Protein AF-A0A7V4TA52-F1 (afdb_monomer_lite)

Foldseek 3Di:
DPPDPPPCPVVVVLVVVLCVVLVVDDDPDPVVSVVSSVVSVCCQAPPDQDVVLVGDGNVCVVVVVSVVVVVVVVVVVVVVVVVVVVVVVVVVD

Secondary structure (DSSP, 8-state):
------S-HHHHHHHHHHHHHHTTS--SSHHHHHHHHHHHHHIIIII---GGGTS--HHHHHTT-HHHHHHHHHHHHHHHHHHHHHHHHHH--

Structure (mmCIF, N/CA/C/O backbone):
data_AF-A0A7V4TA52-F1
#
_entry.id   AF-A0A7V4TA52-F1
#
loop_
_atom_site.group_PDB
_atom_site.id
_atom_site.type_symbol
_atom_site.label_atom_id
_atom_site.label_alt_id
_atom_site.label_comp_id
_atom_site.label_asym_id
_atom_site.label_entity_id
_atom_site.label_seq_id
_atom_site.pdbx_PDB_ins_code
_atom_site.Cartn_x
_atom_site.Cartn_y
_atom_site.Cartn_z
_atom_site.occupancy
_atom_site.B_iso_or_equiv
_atom_site.auth_seq_id
_atom_site.auth_comp_id
_atom_site.auth_asym_id
_atom_site.auth_atom_id
_atom_site.pdbx_PDB_model_num
ATOM 1 N N . MET A 1 1 ? 6.607 33.372 -13.896 1.00 42.53 1 MET A N 1
ATOM 2 C CA . MET A 1 1 ? 7.577 32.363 -14.378 1.00 42.53 1 MET A CA 1
ATOM 3 C C . MET A 1 1 ? 6.842 31.044 -14.636 1.00 42.53 1 MET A C 1
ATOM 5 O O . MET A 1 1 ? 6.380 30.453 -13.668 1.00 42.53 1 MET A O 1
ATOM 9 N N . PRO A 1 2 ? 6.677 30.592 -15.893 1.00 55.38 2 PRO A N 1
ATOM 10 C CA . PRO A 1 2 ? 5.814 29.462 -16.265 1.00 55.38 2 PRO A CA 1
ATOM 11 C C . PRO A 1 2 ? 6.555 28.105 -16.283 1.00 55.38 2 PRO A C 1
ATOM 13 O O . PRO A 1 2 ? 6.340 27.291 -17.171 1.00 55.38 2 PRO A O 1
ATOM 16 N N . TYR A 1 3 ? 7.434 27.851 -15.308 1.00 54.00 3 TYR A N 1
ATOM 17 C CA . TYR A 1 3 ? 8.236 26.617 -15.218 1.00 54.00 3 TYR A CA 1
ATOM 18 C C . TYR A 1 3 ? 8.100 25.950 -13.846 1.00 54.00 3 TYR A C 1
ATOM 20 O O . TYR A 1 3 ? 9.086 25.617 -13.194 1.00 54.00 3 TYR A O 1
ATOM 28 N N . HIS A 1 4 ? 6.866 25.786 -13.373 1.00 57.50 4 HIS A N 1
ATOM 29 C CA . HIS A 1 4 ? 6.590 24.982 -12.186 1.00 57.50 4 HIS A CA 1
ATOM 30 C C . HIS A 1 4 ? 5.850 23.713 -12.626 1.00 57.50 4 HIS A C 1
ATOM 32 O O . HIS A 1 4 ? 4.638 23.774 -12.839 1.00 57.50 4 HIS A O 1
ATOM 38 N N . PRO A 1 5 ? 6.541 22.577 -12.846 1.00 56.88 5 PRO A N 1
ATOM 39 C CA . PRO A 1 5 ? 5.891 21.353 -13.299 1.00 56.88 5 PRO A CA 1
ATOM 40 C C . PRO A 1 5 ? 4.967 20.832 -12.191 1.00 56.88 5 PRO A C 1
ATOM 42 O O . PRO A 1 5 ? 5.387 20.181 -11.239 1.00 56.88 5 PRO A O 1
ATOM 45 N N . GLN A 1 6 ? 3.679 21.152 -12.306 1.00 63.31 6 GLN A N 1
ATOM 46 C CA . GLN A 1 6 ? 2.686 20.959 -11.248 1.00 63.31 6 GLN A CA 1
ATOM 47 C C . GLN A 1 6 ? 2.195 19.500 -11.126 1.00 63.31 6 GLN A C 1
ATOM 49 O O . GLN A 1 6 ? 1.448 19.174 -10.206 1.00 63.31 6 GLN A O 1
ATOM 54 N N . THR A 1 7 ? 2.609 18.594 -12.023 1.00 63.09 7 THR A N 1
ATOM 55 C CA . THR A 1 7 ? 1.966 17.273 -12.175 1.00 63.09 7 THR A CA 1
ATOM 56 C C . THR A 1 7 ? 2.903 16.056 -12.176 1.00 63.09 7 THR A C 1
ATOM 58 O O . THR A 1 7 ? 2.420 14.947 -11.948 1.00 63.09 7 THR A O 1
ATOM 61 N N . GLN A 1 8 ? 4.228 16.206 -12.339 1.00 73.25 8 GLN A N 1
ATOM 62 C CA . GLN A 1 8 ? 5.150 15.055 -12.469 1.00 73.25 8 GLN A CA 1
ATOM 63 C C . GLN A 1 8 ? 5.848 14.603 -11.171 1.00 73.25 8 GLN A C 1
ATOM 65 O O . GLN A 1 8 ? 6.383 13.495 -11.106 1.00 73.25 8 GLN A O 1
ATOM 70 N N . GLY A 1 9 ? 5.758 15.361 -10.075 1.00 84.12 9 GLY A N 1
ATOM 71 C CA . GLY A 1 9 ? 6.505 15.044 -8.847 1.00 84.12 9 GLY A CA 1
ATOM 72 C C . GLY A 1 9 ? 6.210 13.662 -8.233 1.00 84.12 9 GLY A C 1
ATOM 73 O O . GLY A 1 9 ? 7.082 13.064 -7.601 1.00 84.12 9 GLY A O 1
ATOM 74 N N . LYS A 1 10 ? 5.004 13.102 -8.431 1.00 84.50 10 LYS A N 1
ATOM 75 C CA . LYS A 1 10 ? 4.650 11.759 -7.924 1.00 84.50 10 LYS A CA 1
ATOM 76 C C . LYS A 1 10 ? 5.355 10.639 -8.693 1.00 84.50 10 LYS A C 1
ATOM 78 O O . LYS A 1 10 ? 5.897 9.737 -8.053 1.00 84.50 10 LYS A O 1
ATOM 83 N N . ILE A 1 11 ? 5.371 10.705 -10.027 1.00 88.19 11 ILE A N 1
ATOM 84 C CA . ILE A 1 11 ? 6.036 9.696 -10.868 1.00 88.19 11 ILE A CA 1
ATOM 85 C C . ILE A 1 11 ? 7.559 9.810 -10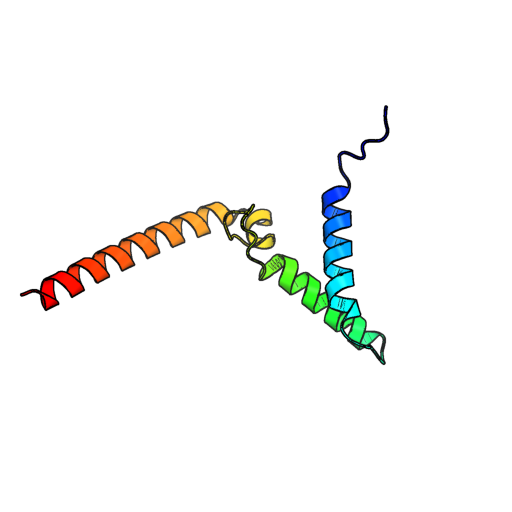.735 1.00 88.19 11 ILE A C 1
ATOM 87 O O . ILE A 1 11 ? 8.251 8.805 -10.587 1.00 88.19 11 ILE A O 1
ATOM 91 N N . GLU A 1 12 ? 8.083 11.033 -10.650 1.00 90.69 12 GLU A N 1
ATOM 92 C CA . GLU A 1 12 ? 9.501 11.280 -10.387 1.00 90.69 12 GLU A CA 1
ATOM 93 C C . GLU A 1 12 ? 9.932 10.722 -9.029 1.00 90.69 12 GLU A C 1
ATOM 95 O O . GLU A 1 12 ? 10.949 10.033 -8.926 1.00 90.69 12 GLU A O 1
ATOM 100 N N . ARG A 1 13 ? 9.144 10.969 -7.972 1.00 90.25 13 ARG A N 1
ATOM 101 C CA . ARG A 1 13 ? 9.405 10.413 -6.639 1.00 90.25 13 ARG A CA 1
ATOM 102 C C . ARG A 1 13 ? 9.341 8.889 -6.647 1.00 90.25 13 ARG A C 1
ATOM 104 O O . ARG A 1 13 ? 10.200 8.270 -6.027 1.00 90.25 13 ARG A O 1
ATOM 111 N N . TYR A 1 14 ? 8.372 8.298 -7.345 1.00 92.50 14 TYR A N 1
ATOM 112 C CA . TYR A 1 14 ? 8.263 6.847 -7.502 1.00 92.50 14 TYR A CA 1
ATOM 113 C C . TYR A 1 14 ? 9.528 6.258 -8.139 1.00 92.50 14 TYR A C 1
ATOM 115 O O . TYR A 1 14 ? 10.177 5.403 -7.534 1.00 92.50 14 TYR A O 1
ATOM 123 N N . HIS A 1 15 ? 9.949 6.784 -9.294 1.00 93.81 15 HIS A N 1
ATOM 124 C CA . HIS A 1 15 ? 11.165 6.331 -9.971 1.00 93.81 15 HIS A CA 1
ATOM 125 C C . HIS A 1 15 ? 12.426 6.551 -9.133 1.00 93.81 15 HIS A C 1
ATOM 127 O O . HIS A 1 15 ? 13.311 5.695 -9.125 1.00 93.81 15 HIS A O 1
ATOM 133 N N . ARG A 1 16 ? 12.521 7.667 -8.400 1.00 94.25 16 ARG A N 1
ATOM 134 C CA . ARG A 1 16 ? 13.637 7.917 -7.479 1.00 94.25 16 ARG A CA 1
ATOM 135 C C . ARG A 1 16 ? 13.684 6.872 -6.366 1.00 94.25 16 ARG A C 1
ATOM 137 O O . ARG A 1 16 ? 14.743 6.306 -6.121 1.00 94.25 16 ARG A O 1
ATOM 144 N N . THR A 1 17 ? 12.554 6.577 -5.721 1.00 93.69 17 THR A N 1
ATOM 145 C CA . THR A 1 17 ? 12.488 5.542 -4.678 1.00 93.69 17 THR A CA 1
ATOM 146 C C . THR A 1 17 ? 12.855 4.161 -5.223 1.00 93.69 17 THR A C 1
ATOM 148 O O . THR A 1 17 ? 13.635 3.466 -4.583 1.00 93.69 17 THR A O 1
ATOM 151 N N . MET A 1 18 ? 12.365 3.794 -6.409 1.00 95.12 18 MET A N 1
ATOM 152 C CA . MET A 1 18 ? 12.719 2.535 -7.071 1.00 95.12 18 MET A CA 1
ATOM 153 C C . MET A 1 18 ? 14.229 2.422 -7.301 1.00 95.12 18 MET A C 1
ATOM 155 O O . MET A 1 18 ? 14.853 1.453 -6.878 1.00 95.12 18 MET A O 1
ATOM 159 N N . LYS A 1 19 ? 14.836 3.445 -7.919 1.00 94.00 19 LYS A N 1
ATOM 160 C CA . LYS A 1 19 ? 16.279 3.472 -8.199 1.00 94.00 19 LYS A CA 1
ATOM 161 C C . LYS A 1 19 ? 17.114 3.383 -6.923 1.00 94.00 19 LYS A C 1
ATOM 163 O O . LYS A 1 19 ? 18.136 2.712 -6.939 1.00 94.00 19 LYS A O 1
ATOM 168 N N . ASN A 1 20 ? 16.686 4.023 -5.835 1.00 93.12 20 ASN A N 1
ATOM 169 C CA . ASN A 1 20 ? 17.405 3.979 -4.559 1.00 93.12 20 ASN A CA 1
ATOM 170 C C . ASN A 1 20 ? 17.433 2.586 -3.922 1.00 93.12 20 ASN A C 1
ATOM 172 O O . ASN A 1 20 ? 18.327 2.330 -3.130 1.00 93.12 20 ASN A O 1
ATOM 176 N N . ILE A 1 21 ? 16.464 1.722 -4.230 1.00 89.88 21 ILE A N 1
ATOM 177 C CA . ILE A 1 21 ? 16.406 0.351 -3.706 1.00 89.88 21 ILE A CA 1
ATOM 178 C C . ILE A 1 21 ? 17.169 -0.592 -4.632 1.00 89.88 21 ILE A C 1
ATOM 180 O O . ILE A 1 21 ? 18.057 -1.307 -4.188 1.00 89.88 21 ILE A O 1
ATOM 184 N N . VAL A 1 22 ? 16.872 -0.541 -5.932 1.00 90.69 22 VAL A N 1
ATOM 185 C CA . VAL A 1 22 ? 17.472 -1.432 -6.936 1.00 90.69 22 VAL A CA 1
ATOM 186 C C . VAL A 1 22 ? 18.990 -1.241 -7.028 1.00 90.69 22 VAL A C 1
ATOM 188 O O . VAL A 1 22 ? 19.719 -2.200 -7.219 1.00 90.69 22 VAL A O 1
ATOM 191 N N . LYS A 1 23 ? 19.505 -0.019 -6.849 1.00 91.25 23 LYS A N 1
ATOM 192 C CA . LYS A 1 23 ? 20.954 0.246 -6.921 1.00 91.25 23 LYS A CA 1
ATOM 193 C C . LYS A 1 23 ? 21.763 -0.246 -5.711 1.00 91.25 23 LYS A C 1
ATOM 195 O O . LYS A 1 23 ? 22.973 -0.050 -5.707 1.00 91.25 23 LYS A O 1
ATOM 200 N N . LEU A 1 24 ? 21.127 -0.807 -4.679 1.00 91.38 24 LEU A N 1
ATOM 201 C CA . LEU A 1 24 ? 21.833 -1.310 -3.492 1.00 91.38 24 LEU A CA 1
ATOM 202 C C . LEU A 1 24 ? 22.501 -2.668 -3.727 1.00 91.38 24 LEU A C 1
ATOM 204 O O . LEU A 1 24 ? 23.400 -3.037 -2.978 1.00 91.38 24 LEU A O 1
ATOM 208 N N . GLU A 1 25 ? 22.069 -3.402 -4.749 1.00 89.31 25 GLU A N 1
ATOM 209 C CA . GLU A 1 25 ? 22.582 -4.726 -5.091 1.00 89.31 25 GLU A CA 1
ATOM 210 C C . GLU A 1 25 ? 23.224 -4.703 -6.486 1.00 89.31 25 GLU A C 1
ATOM 212 O O . GLU A 1 25 ? 22.914 -3.845 -7.318 1.00 89.31 25 GLU A O 1
ATOM 217 N N . ASN A 1 26 ? 24.117 -5.661 -6.749 1.00 90.44 26 ASN A N 1
ATOM 218 C CA . ASN A 1 26 ? 24.622 -5.920 -8.093 1.00 90.44 26 ASN A CA 1
ATOM 219 C C . ASN A 1 26 ? 23.843 -7.080 -8.721 1.00 90.44 26 ASN A C 1
ATOM 221 O O . ASN A 1 26 ? 23.686 -8.121 -8.086 1.00 90.44 26 ASN A O 1
ATOM 225 N N . TYR A 1 27 ? 23.402 -6.906 -9.965 1.00 92.62 27 TYR A N 1
ATOM 226 C CA . TYR A 1 27 ? 22.676 -7.929 -10.718 1.00 92.62 27 TYR A CA 1
ATOM 227 C C . TYR A 1 27 ? 23.580 -8.483 -11.804 1.00 92.62 27 TYR A C 1
ATOM 229 O O . TYR A 1 27 ? 24.036 -7.738 -12.673 1.00 92.62 27 TYR A O 1
ATOM 237 N N . PHE A 1 28 ? 23.842 -9.783 -11.750 1.00 90.94 28 PHE A N 1
ATOM 238 C CA . PHE A 1 28 ? 24.725 -10.460 -12.695 1.00 90.94 28 PHE A CA 1
ATOM 239 C C . PHE A 1 28 ? 23.959 -10.927 -13.932 1.00 90.94 28 PHE A C 1
ATOM 241 O O . PHE A 1 28 ? 24.539 -11.023 -15.013 1.00 90.94 28 PHE A O 1
ATOM 248 N N . PHE A 1 29 ? 22.643 -11.133 -13.796 1.00 94.81 29 PHE A N 1
ATOM 249 C CA . PHE A 1 29 ? 21.758 -11.490 -14.900 1.00 94.81 29 PHE A CA 1
ATOM 250 C C . PHE A 1 29 ? 20.556 -10.539 -15.009 1.00 94.81 29 PHE A C 1
ATOM 252 O O . PHE A 1 29 ? 20.019 -10.088 -13.994 1.00 94.81 29 PHE A O 1
ATOM 259 N N . PRO A 1 30 ? 20.055 -10.265 -16.230 1.00 94.12 30 PRO A N 1
ATOM 260 C CA . PRO A 1 30 ? 18.876 -9.419 -16.425 1.00 94.12 30 PRO A CA 1
ATOM 261 C C . PRO A 1 30 ? 17.627 -9.891 -15.668 1.00 94.12 30 PRO A C 1
ATOM 263 O O . PRO A 1 30 ? 16.810 -9.066 -15.257 1.00 94.12 30 PRO A O 1
ATOM 266 N N . ASP A 1 31 ? 17.467 -11.200 -15.471 1.00 96.06 31 ASP A N 1
ATOM 267 C CA . ASP A 1 31 ? 16.304 -11.761 -14.778 1.00 96.06 31 ASP A CA 1
ATOM 268 C C . ASP A 1 31 ? 16.303 -11.463 -13.278 1.00 96.06 31 ASP A C 1
ATOM 270 O O . ASP A 1 31 ? 15.237 -11.244 -12.705 1.00 96.06 31 ASP A O 1
ATOM 274 N N . GLU A 1 32 ? 17.478 -11.336 -12.657 1.00 94.50 32 GLU A N 1
ATOM 275 C CA . GLU A 1 32 ? 17.596 -10.921 -11.255 1.00 94.50 32 GLU A CA 1
ATOM 276 C C . GLU A 1 32 ? 17.095 -9.484 -11.076 1.00 94.50 32 GLU A C 1
ATOM 278 O O . GLU A 1 32 ? 16.289 -9.201 -10.187 1.00 94.50 32 GLU A O 1
ATOM 283 N N . LEU A 1 33 ? 17.490 -8.584 -11.984 1.00 94.06 33 LEU A N 1
ATOM 284 C CA . LEU A 1 33 ? 17.004 -7.206 -11.991 1.00 94.06 33 LEU A CA 1
ATOM 285 C C . LEU A 1 33 ? 15.484 -7.151 -12.207 1.00 94.06 33 LEU A C 1
ATOM 287 O O . LEU A 1 33 ? 14.789 -6.399 -11.520 1.00 94.06 33 LEU A O 1
ATOM 291 N N . ARG A 1 34 ? 14.941 -7.950 -13.136 1.00 95.69 34 ARG A N 1
ATOM 292 C CA . ARG A 1 34 ? 13.487 -8.030 -13.364 1.00 95.69 34 ARG A CA 1
ATOM 293 C C . ARG A 1 34 ? 12.748 -8.521 -12.123 1.00 95.69 34 ARG A C 1
ATOM 295 O O . ARG A 1 34 ? 11.732 -7.928 -11.760 1.00 95.69 34 ARG A O 1
ATOM 302 N N . ALA A 1 35 ? 13.269 -9.549 -11.456 1.00 95.06 35 ALA A N 1
ATOM 303 C CA . ALA A 1 35 ? 12.694 -10.076 -10.225 1.00 95.06 35 ALA A CA 1
ATOM 304 C C . ALA A 1 35 ? 12.680 -9.015 -9.115 1.00 95.06 35 ALA A C 1
ATOM 306 O O . ALA A 1 35 ? 11.650 -8.809 -8.474 1.00 95.06 35 ALA A O 1
ATOM 307 N N . LYS A 1 36 ? 13.773 -8.263 -8.945 1.00 94.94 36 LYS A N 1
ATOM 308 C CA . LYS A 1 36 ? 13.838 -7.177 -7.954 1.00 94.94 36 LYS A CA 1
ATOM 309 C C . LYS A 1 36 ? 12.935 -5.998 -8.276 1.00 94.94 36 LYS A C 1
ATOM 311 O O . LYS A 1 36 ? 12.343 -5.411 -7.371 1.00 94.94 36 LYS A O 1
ATOM 316 N N . LEU A 1 37 ? 12.765 -5.663 -9.553 1.00 95.56 37 LEU A N 1
ATOM 317 C CA . LEU A 1 37 ? 11.776 -4.668 -9.965 1.00 95.56 37 LEU A CA 1
ATOM 318 C C . LEU A 1 37 ? 1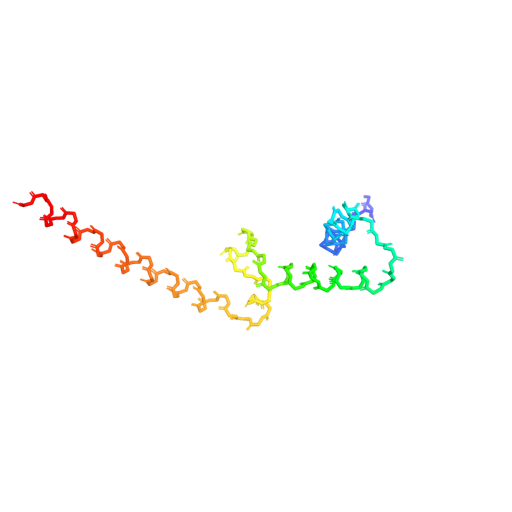0.350 -5.134 -9.645 1.00 95.56 37 LEU A C 1
ATOM 320 O O . LEU A 1 37 ? 9.563 -4.343 -9.126 1.00 95.56 37 LEU A O 1
ATOM 324 N N . ALA A 1 38 ? 10.023 -6.404 -9.896 1.00 96.19 38 ALA A N 1
ATOM 325 C CA . ALA A 1 38 ? 8.721 -6.969 -9.547 1.00 96.19 38 ALA A CA 1
ATOM 326 C C . ALA A 1 38 ? 8.480 -6.951 -8.028 1.00 96.19 38 ALA A C 1
ATOM 328 O O . ALA A 1 38 ? 7.408 -6.539 -7.580 1.00 96.19 38 ALA A O 1
ATOM 329 N N . GLU A 1 39 ? 9.493 -7.310 -7.234 1.00 95.69 39 GLU A N 1
ATOM 330 C CA . GLU A 1 39 ? 9.446 -7.228 -5.772 1.00 95.69 39 GLU A CA 1
ATOM 331 C C . GLU A 1 39 ? 9.193 -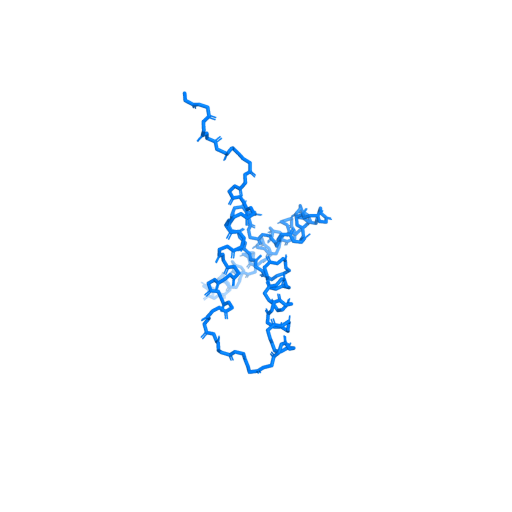5.791 -5.298 1.00 95.69 39 GLU A C 1
ATOM 333 O O . GLU A 1 39 ? 8.330 -5.555 -4.448 1.00 95.69 39 GLU A O 1
ATOM 338 N N . PHE A 1 40 ? 9.890 -4.812 -5.884 1.00 95.50 40 PHE A N 1
ATOM 339 C CA . PHE A 1 40 ? 9.680 -3.403 -5.567 1.00 95.50 40 PHE A CA 1
ATOM 340 C C . PHE A 1 40 ? 8.245 -2.956 -5.870 1.00 95.50 40 PHE A C 1
ATOM 342 O O . PHE A 1 40 ? 7.625 -2.303 -5.028 1.00 95.50 40 PHE A O 1
ATOM 349 N N . VAL A 1 41 ? 7.709 -3.300 -7.046 1.00 95.94 41 VAL A N 1
ATOM 350 C CA . VAL A 1 41 ? 6.336 -2.950 -7.450 1.00 95.94 41 VAL A CA 1
ATOM 351 C C . VAL A 1 41 ? 5.320 -3.547 -6.476 1.00 95.94 41 VAL A C 1
ATOM 353 O O . VAL A 1 41 ? 4.428 -2.834 -6.008 1.00 95.94 41 VAL A O 1
ATOM 356 N N . ASP A 1 42 ? 5.470 -4.829 -6.137 1.00 97.31 42 ASP A N 1
ATOM 357 C CA . ASP A 1 42 ? 4.590 -5.513 -5.191 1.00 97.31 42 ASP A CA 1
ATOM 358 C C . ASP A 1 42 ? 4.658 -4.869 -3.801 1.00 97.31 42 ASP A C 1
ATOM 360 O O . ASP A 1 42 ? 3.634 -4.500 -3.221 1.00 97.31 42 ASP A O 1
ATOM 364 N N . TYR A 1 43 ? 5.866 -4.636 -3.285 1.00 95.81 43 TYR A N 1
ATOM 365 C CA . TYR A 1 43 ? 6.045 -3.958 -2.008 1.00 95.81 43 TYR A CA 1
ATOM 366 C C . TYR A 1 43 ? 5.405 -2.566 -2.008 1.00 95.81 43 TYR A C 1
ATOM 368 O O . TYR A 1 43 ? 4.631 -2.234 -1.105 1.00 95.81 43 TYR A O 1
ATOM 376 N N . PHE A 1 44 ? 5.707 -1.746 -3.017 1.00 95.00 44 PHE A N 1
ATOM 377 C CA . PHE A 1 44 ? 5.284 -0.352 -3.061 1.00 95.00 44 PHE A CA 1
ATOM 378 C C . PHE A 1 44 ? 3.761 -0.217 -3.147 1.00 95.00 44 PHE A C 1
ATOM 380 O O . PHE A 1 44 ? 3.200 0.670 -2.501 1.00 95.00 44 PHE A O 1
ATOM 387 N N . ASN A 1 45 ? 3.095 -1.101 -3.894 1.00 95.31 45 ASN A N 1
ATOM 388 C CA . ASN A 1 45 ? 1.652 -1.035 -4.114 1.00 95.31 45 ASN A CA 1
ATOM 389 C C . ASN A 1 45 ? 0.840 -1.794 -3.059 1.00 95.31 45 ASN A C 1
ATOM 391 O O . ASN A 1 45 ? -0.194 -1.285 -2.621 1.00 95.31 45 ASN A O 1
ATOM 395 N N . ASN A 1 46 ? 1.295 -2.978 -2.641 1.00 96.06 46 ASN A N 1
ATOM 396 C CA . ASN A 1 46 ? 0.488 -3.911 -1.848 1.00 96.06 46 ASN A CA 1
ATOM 397 C C . ASN A 1 46 ? 0.906 -4.012 -0.378 1.00 96.06 46 ASN A C 1
ATOM 399 O O . ASN A 1 46 ? 0.104 -4.447 0.443 1.00 96.06 46 ASN A O 1
ATOM 403 N N . LYS A 1 47 ? 2.138 -3.634 -0.017 1.00 95.38 47 LYS A N 1
ATOM 404 C CA . LYS A 1 47 ? 2.665 -3.840 1.351 1.00 95.38 47 LYS A CA 1
ATOM 405 C C . LYS A 1 47 ? 3.001 -2.541 2.070 1.00 95.38 47 LYS A C 1
ATOM 407 O O . LYS A 1 47 ? 2.943 -2.473 3.296 1.00 95.38 47 LYS A O 1
ATOM 412 N N . ARG A 1 48 ? 3.359 -1.497 1.327 1.00 94.25 48 ARG A N 1
ATOM 413 C CA . ARG A 1 48 ? 3.734 -0.203 1.890 1.00 94.25 48 ARG A CA 1
ATOM 414 C C . ARG A 1 48 ? 2.517 0.481 2.513 1.00 94.25 48 ARG A C 1
ATOM 416 O O . ARG A 1 48 ? 1.511 0.704 1.845 1.00 94.25 48 ARG A O 1
ATOM 423 N N . TYR A 1 49 ? 2.660 0.913 3.765 1.00 93.38 49 TYR A N 1
ATOM 424 C CA . TYR A 1 49 ? 1.661 1.707 4.484 1.00 93.38 49 TYR A CA 1
ATOM 425 C C . TYR A 1 49 ? 2.093 3.179 4.573 1.00 93.38 49 TYR A C 1
ATOM 427 O O . TYR A 1 49 ? 2.788 3.557 5.512 1.00 93.38 49 TYR A O 1
ATOM 435 N N . PRO A 1 50 ? 1.741 4.031 3.594 1.00 92.69 50 PRO A N 1
ATOM 436 C CA . PRO A 1 50 ? 2.042 5.456 3.659 1.00 92.69 50 PRO A CA 1
ATOM 437 C C . PRO A 1 50 ? 1.106 6.193 4.629 1.00 92.69 50 PRO A C 1
ATOM 439 O O . PRO A 1 50 ? -0.121 6.083 4.547 1.00 92.69 50 PRO A O 1
ATOM 442 N N . GLU A 1 51 ? 1.691 7.035 5.480 1.00 92.31 51 GLU A N 1
ATOM 443 C CA . GLU A 1 51 ? 0.957 7.868 6.444 1.00 92.31 51 GLU A CA 1
ATOM 444 C C . GLU A 1 51 ? -0.031 8.822 5.766 1.00 92.31 51 GLU A C 1
ATOM 446 O O . GLU A 1 51 ? -1.161 8.968 6.225 1.00 92.31 51 GLU A O 1
ATOM 451 N N . ALA A 1 52 ? 0.341 9.384 4.611 1.00 89.69 52 ALA A N 1
ATOM 452 C CA . ALA A 1 52 ? -0.525 10.260 3.820 1.00 89.69 52 ALA A CA 1
ATOM 453 C C . ALA A 1 52 ? -1.834 9.584 3.358 1.00 89.69 52 ALA A C 1
ATOM 455 O O . ALA A 1 52 ? -2.802 10.276 3.054 1.00 89.69 52 ALA A O 1
ATOM 456 N N . LEU A 1 53 ? -1.895 8.244 3.320 1.00 92.44 53 LEU A N 1
ATOM 457 C CA . LEU A 1 53 ? -3.119 7.485 3.014 1.00 92.44 53 LEU A CA 1
ATOM 458 C C . LEU A 1 53 ? -3.814 6.949 4.280 1.00 92.44 53 LEU A C 1
ATOM 460 O O . LEU A 1 53 ? -4.765 6.166 4.204 1.00 92.44 53 LEU A O 1
ATOM 464 N N . GLY A 1 54 ? -3.368 7.364 5.466 1.00 94.50 54 GLY A N 1
ATOM 465 C CA . GLY A 1 54 ? -3.848 6.844 6.744 1.00 94.50 54 GLY A CA 1
ATOM 466 C C . GLY A 1 54 ? -3.439 5.389 6.967 1.00 94.50 54 GLY A C 1
ATOM 467 O O . GLY A 1 54 ? -4.245 4.591 7.454 1.00 94.50 54 GLY A O 1
ATOM 468 N N . ASN A 1 55 ? -2.211 5.036 6.570 1.00 95.50 55 ASN A N 1
ATOM 469 C CA . ASN A 1 55 ? -1.653 3.686 6.672 1.00 95.50 55 ASN A CA 1
ATOM 470 C C . ASN A 1 55 ? -2.509 2.636 5.951 1.00 95.50 55 ASN A C 1
ATOM 472 O O . ASN A 1 55 ? -2.686 1.519 6.441 1.00 95.50 55 ASN A O 1
ATOM 476 N N . VAL A 1 56 ? -3.097 3.009 4.816 1.00 96.81 56 VAL A N 1
ATOM 477 C CA . VAL A 1 56 ? -3.763 2.098 3.877 1.00 96.81 56 VAL A CA 1
ATOM 478 C C . VAL A 1 56 ? -2.852 1.947 2.664 1.00 96.81 56 VAL A C 1
ATOM 480 O O . VAL A 1 56 ? -2.220 2.920 2.252 1.00 96.81 56 VAL A O 1
ATOM 483 N N . THR A 1 57 ? -2.756 0.735 2.123 1.00 97.12 57 THR A N 1
ATOM 484 C CA . THR A 1 57 ? -1.887 0.455 0.975 1.00 97.12 57 THR A CA 1
ATOM 485 C C . THR A 1 57 ? -2.381 1.213 -0.264 1.00 97.12 57 THR A C 1
ATOM 487 O O . THR A 1 57 ? -3.590 1.437 -0.404 1.00 97.12 57 THR A O 1
ATOM 490 N N . PRO A 1 58 ? -1.488 1.627 -1.181 1.00 96.12 58 PRO A N 1
ATOM 491 C CA . PRO A 1 58 ? -1.906 2.241 -2.438 1.00 96.12 58 PRO A CA 1
ATOM 492 C C . PRO A 1 58 ? -2.908 1.388 -3.224 1.00 96.12 58 PRO A C 1
ATOM 494 O O . PRO A 1 58 ? -3.893 1.931 -3.722 1.00 96.12 58 PRO A O 1
ATOM 497 N N . ALA A 1 59 ? -2.714 0.066 -3.269 1.00 97.25 59 ALA A N 1
ATOM 498 C CA . ALA A 1 59 ? -3.640 -0.856 -3.918 1.00 97.25 59 ALA A CA 1
ATOM 499 C C . ALA A 1 59 ? -5.036 -0.816 -3.277 1.00 97.25 59 ALA A C 1
ATOM 501 O O . ALA A 1 59 ? -6.035 -0.669 -3.978 1.00 97.25 59 ALA A O 1
ATOM 502 N N . ASP A 1 60 ? -5.142 -0.872 -1.949 1.00 97.56 60 ASP A N 1
ATOM 503 C CA . ASP A 1 60 ? -6.444 -0.821 -1.273 1.00 97.56 60 ASP A CA 1
ATOM 504 C C . ASP A 1 60 ? -7.154 0.526 -1.436 1.00 97.56 60 ASP A C 1
ATOM 506 O O . ASP A 1 60 ? -8.387 0.576 -1.442 1.00 97.56 60 ASP A O 1
ATOM 510 N N . VAL A 1 61 ? -6.403 1.622 -1.569 1.00 95.88 61 VAL A N 1
ATOM 511 C CA . VAL A 1 61 ? -6.976 2.924 -1.928 1.00 95.88 61 VAL A CA 1
ATOM 512 C C . VAL A 1 61 ? -7.498 2.900 -3.362 1.00 95.88 61 VAL A C 1
ATOM 514 O O . VAL A 1 61 ? -8.646 3.280 -3.578 1.00 95.88 61 VAL A O 1
ATOM 517 N N . TYR A 1 62 ? -6.700 2.410 -4.314 1.00 95.62 62 TYR A N 1
ATOM 518 C CA . TYR A 1 62 ? -7.082 2.300 -5.724 1.00 95.62 62 TYR A CA 1
ATOM 519 C C . TYR A 1 62 ? -8.345 1.448 -5.917 1.00 95.62 62 TYR A C 1
ATOM 521 O O . TYR A 1 62 ? -9.274 1.861 -6.603 1.00 95.62 62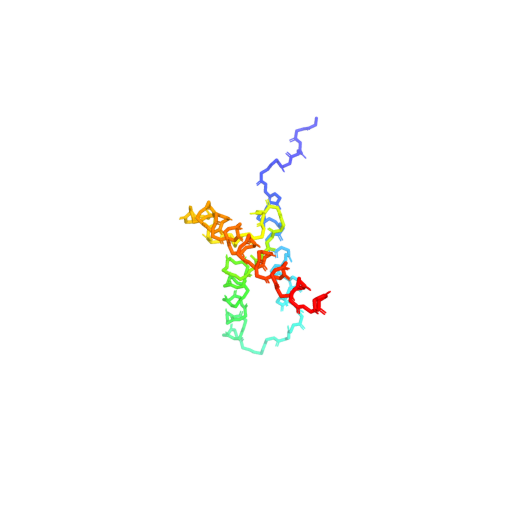 TYR A O 1
ATOM 529 N N . PHE A 1 63 ? -8.436 0.307 -5.229 1.00 97.25 63 PHE A N 1
ATOM 530 C CA . PHE A 1 63 ? -9.606 -0.576 -5.263 1.00 97.25 63 PHE A CA 1
ATOM 531 C C . PHE A 1 63 ? -10.760 -0.130 -4.340 1.00 97.25 63 PHE A C 1
ATOM 533 O O . PHE A 1 63 ? -11.694 -0.898 -4.115 1.00 97.25 63 PHE A O 1
ATOM 540 N N . GLY A 1 64 ? -10.706 1.069 -3.747 1.00 96.06 64 GLY A N 1
ATOM 541 C CA . GLY A 1 64 ? -11.798 1.629 -2.938 1.00 96.06 64 GLY A CA 1
ATOM 542 C C . GLY A 1 64 ? -12.040 0.948 -1.580 1.00 96.06 64 GLY A C 1
ATOM 543 O O . GLY A 1 64 ? -13.036 1.219 -0.908 1.00 96.06 64 GLY A O 1
ATOM 544 N N . ARG A 1 65 ? -11.129 0.086 -1.116 1.00 97.25 65 ARG A N 1
ATOM 545 C CA . ARG A 1 65 ? -11.264 -0.691 0.135 1.00 97.25 65 ARG A CA 1
ATOM 546 C C . ARG A 1 65 ? -10.910 0.111 1.389 1.00 97.25 65 ARG A C 1
ATOM 548 O O . ARG A 1 65 ? -11.201 -0.319 2.507 1.00 97.25 65 ARG A O 1
ATOM 555 N N . ALA A 1 66 ? -10.322 1.295 1.222 1.00 96.38 66 ALA A N 1
ATOM 556 C CA . ALA A 1 66 ? -9.800 2.120 2.310 1.00 96.38 66 ALA A CA 1
ATOM 557 C C . ALA A 1 66 ? -10.814 2.403 3.434 1.00 96.38 66 ALA A C 1
ATOM 559 O O . ALA A 1 66 ? -10.467 2.302 4.613 1.00 96.38 66 ALA A O 1
ATOM 560 N N . LYS A 1 67 ? -12.071 2.726 3.096 1.00 96.88 67 LYS A N 1
ATOM 561 C CA . LYS A 1 67 ? -13.117 3.013 4.095 1.00 96.88 67 LYS A CA 1
ATOM 562 C C . LYS A 1 67 ? -13.409 1.787 4.963 1.00 96.88 67 LYS A C 1
ATOM 564 O O . LYS A 1 67 ? -13.413 1.893 6.188 1.00 96.88 67 LYS A O 1
ATOM 569 N N . LYS A 1 68 ? -13.581 0.620 4.333 1.00 97.81 68 LYS A N 1
ATOM 570 C CA . LYS A 1 68 ? -13.847 -0.654 5.016 1.00 97.81 68 LYS A CA 1
ATOM 571 C C . LYS A 1 68 ? -12.714 -1.017 5.978 1.00 97.81 68 LYS A C 1
ATOM 573 O O . LYS A 1 68 ? -12.976 -1.331 7.135 1.00 97.81 68 LYS A O 1
ATOM 578 N N . ILE A 1 69 ? -11.464 -0.888 5.530 1.00 96.69 69 ILE A N 1
ATOM 579 C CA . ILE A 1 69 ? -10.277 -1.157 6.356 1.00 96.69 69 ILE A CA 1
ATOM 580 C C . ILE A 1 69 ? -10.243 -0.245 7.588 1.00 96.69 69 ILE A C 1
ATOM 582 O O . ILE A 1 69 ? -9.989 -0.706 8.701 1.00 96.69 69 ILE A O 1
ATOM 586 N N . LYS A 1 70 ? -10.521 1.054 7.420 1.00 96.44 70 LYS A N 1
ATOM 587 C CA . LYS A 1 70 ? -10.516 2.014 8.535 1.00 96.44 70 LYS A CA 1
ATOM 588 C C . LYS A 1 70 ? -11.595 1.701 9.576 1.00 96.44 70 LYS A C 1
ATOM 590 O O . LYS A 1 70 ? -11.289 1.737 10.766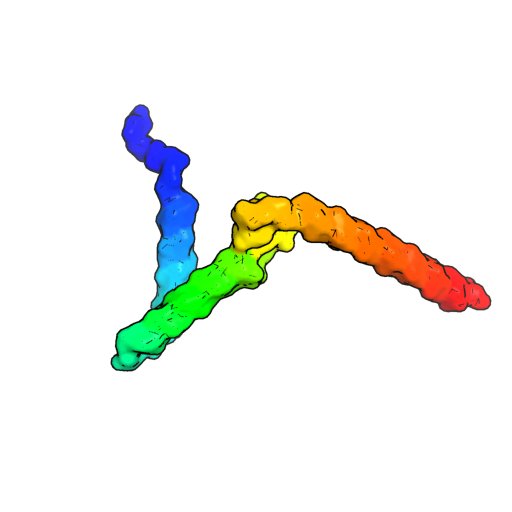 1.00 96.44 70 LYS A O 1
ATOM 595 N N . ILE A 1 71 ? -12.803 1.334 9.144 1.00 97.88 71 ILE A N 1
ATOM 596 C CA . ILE A 1 71 ? -13.898 0.927 10.043 1.00 97.88 71 ILE A CA 1
ATOM 597 C C . ILE A 1 71 ? -13.491 -0.312 10.852 1.00 97.88 71 ILE A C 1
ATOM 599 O O . ILE A 1 71 ? -13.507 -0.280 12.081 1.00 97.88 71 ILE A O 1
ATOM 603 N N . GLN A 1 72 ? -13.007 -1.363 10.184 1.00 97.75 72 GLN A N 1
ATOM 604 C CA . GLN A 1 72 ? -12.572 -2.598 10.851 1.00 97.75 72 GLN A CA 1
ATOM 605 C C . GLN A 1 72 ? -11.456 -2.353 11.878 1.00 97.75 72 GLN A C 1
ATOM 607 O O . GLN A 1 72 ? -11.455 -2.932 12.969 1.00 97.75 72 GLN A O 1
ATOM 612 N N . ARG A 1 73 ? -10.508 -1.459 11.565 1.00 97.06 73 ARG A N 1
ATOM 613 C CA . ARG A 1 73 ? -9.446 -1.057 12.501 1.00 97.06 73 ARG A CA 1
ATOM 614 C C . ARG A 1 73 ? -10.009 -0.350 13.733 1.00 97.06 73 ARG A C 1
ATOM 616 O O . ARG A 1 73 ? -9.568 -0.640 14.845 1.00 97.06 73 ARG A O 1
ATOM 623 N N . GLN A 1 74 ? -10.972 0.556 13.557 1.00 97.69 74 GLN A N 1
ATOM 624 C CA . GLN A 1 74 ? -11.619 1.249 14.674 1.00 97.69 74 GLN A CA 1
ATOM 625 C C . GLN A 1 74 ? -12.369 0.271 15.582 1.00 97.69 74 GLN A C 1
ATOM 627 O O . GLN A 1 74 ? -12.164 0.289 16.795 1.00 97.69 74 GLN A O 1
ATOM 632 N N . GLU A 1 75 ? -13.161 -0.634 15.011 1.00 98.25 75 GLU A N 1
ATOM 633 C CA . GLU A 1 75 ? -13.868 -1.670 15.770 1.00 98.25 75 GLU A CA 1
ATOM 634 C C . GLU A 1 75 ? -12.902 -2.556 16.561 1.00 98.25 75 GLU A C 1
ATOM 636 O O . GLU A 1 75 ? -13.100 -2.795 17.755 1.00 98.25 75 GLU A O 1
ATOM 641 N N . THR A 1 76 ? -11.820 -3.003 15.917 1.00 98.06 76 THR A N 1
ATOM 642 C CA . THR A 1 76 ? -10.782 -3.816 16.562 1.00 98.06 76 THR A CA 1
ATOM 643 C C . THR A 1 76 ? -10.156 -3.068 17.736 1.00 98.06 76 THR A C 1
ATOM 645 O O . THR A 1 76 ? -10.059 -3.619 18.831 1.00 98.06 76 THR A O 1
ATOM 648 N N . LYS A 1 77 ? -9.806 -1.788 17.550 1.00 97.88 77 LYS A N 1
ATOM 649 C CA . LYS A 1 77 ? -9.260 -0.927 18.610 1.00 97.88 77 LYS A CA 1
ATOM 650 C C . LYS A 1 77 ? -10.222 -0.794 19.794 1.00 97.88 77 LYS A C 1
ATOM 652 O O . LYS A 1 77 ? -9.799 -0.893 20.943 1.00 97.88 77 LYS A O 1
ATOM 657 N N . MET A 1 78 ? -11.513 -0.593 19.541 1.00 98.31 78 MET A N 1
ATOM 658 C CA . MET A 1 78 ? -12.507 -0.477 20.613 1.00 98.31 78 MET A CA 1
ATOM 659 C C . MET A 1 78 ? -12.660 -1.788 21.391 1.00 98.31 78 MET A C 1
ATOM 661 O O . MET A 1 78 ? -12.670 -1.774 22.625 1.00 98.31 78 MET A O 1
ATOM 665 N N . LYS A 1 79 ? -12.704 -2.927 20.688 1.00 98.12 79 LYS A N 1
ATOM 666 C CA . LYS A 1 79 ? -12.767 -4.260 21.305 1.00 98.12 79 LYS A CA 1
ATOM 667 C C . LYS A 1 79 ? -11.543 -4.537 22.181 1.00 98.12 79 LYS A C 1
ATOM 669 O O . LYS A 1 79 ? -11.699 -4.977 23.321 1.00 98.12 79 LYS A O 1
ATOM 674 N N . THR A 1 80 ? -10.334 -4.241 21.697 1.00 97.88 80 THR A N 1
ATOM 675 C CA . THR A 1 80 ? -9.104 -4.475 22.471 1.00 97.88 80 THR A CA 1
ATOM 676 C C . THR A 1 80 ? -8.999 -3.561 23.690 1.00 97.88 80 THR A C 1
ATOM 678 O O . THR A 1 80 ? -8.625 -4.029 24.767 1.00 97.88 80 THR A O 1
ATOM 681 N N . LEU A 1 81 ? -9.400 -2.290 23.576 1.00 97.94 81 LEU A N 1
ATOM 682 C CA . LEU A 1 81 ? -9.451 -1.365 24.711 1.00 97.94 81 LEU A CA 1
ATOM 683 C C . LEU A 1 81 ? -10.447 -1.817 25.785 1.00 97.94 81 LEU A C 1
ATOM 685 O O . LEU A 1 81 ? -10.113 -1.775 26.970 1.00 97.94 81 LEU A O 1
ATOM 689 N N . LYS A 1 82 ? -11.643 -2.279 25.393 1.00 97.62 82 LYS A N 1
ATOM 690 C CA . LYS A 1 82 ? -12.639 -2.809 26.336 1.00 97.62 82 LYS A CA 1
ATOM 691 C C . LYS A 1 82 ? -12.085 -4.016 27.096 1.00 97.62 82 LYS A C 1
ATOM 693 O O . LYS A 1 82 ? -12.071 -3.996 28.325 1.00 97.62 82 LYS A O 1
ATOM 698 N N . LYS A 1 83 ? -11.527 -4.997 26.376 1.00 97.44 83 LYS A N 1
ATOM 699 C CA . LYS A 1 83 ? -10.908 -6.188 26.979 1.00 97.44 83 LYS A CA 1
ATOM 700 C C . LYS A 1 83 ? -9.790 -5.814 27.956 1.00 97.44 83 LYS A C 1
ATOM 702 O O . LYS A 1 83 ? -9.750 -6.322 29.070 1.00 97.44 83 LYS A O 1
ATOM 707 N N . ARG A 1 84 ? -8.917 -4.870 27.580 1.00 96.94 84 ARG A N 1
ATOM 708 C CA . ARG A 1 84 ? -7.829 -4.393 28.450 1.00 96.94 84 ARG A CA 1
ATOM 709 C C . ARG A 1 84 ? -8.352 -3.752 29.740 1.00 96.94 84 ARG A C 1
ATOM 711 O O . ARG A 1 84 ? -7.802 -4.010 30.806 1.00 96.94 84 ARG A O 1
ATOM 718 N N . ARG A 1 85 ? -9.417 -2.944 29.665 1.00 96.25 85 ARG A N 1
ATOM 719 C CA . ARG A 1 85 ? -10.053 -2.334 30.849 1.00 96.25 85 ARG A CA 1
ATOM 720 C C . ARG A 1 85 ? -10.625 -3.390 31.794 1.00 96.25 85 ARG A C 1
ATOM 722 O O . ARG A 1 85 ? -10.425 -3.284 32.999 1.00 96.25 85 ARG A O 1
ATOM 729 N N . GLU A 1 86 ? -11.299 -4.403 31.258 1.00 96.25 86 GLU A N 1
ATOM 730 C CA . GLU A 1 86 ? -11.853 -5.513 32.047 1.00 96.25 86 GLU A CA 1
ATOM 731 C C . GLU A 1 86 ? -10.751 -6.318 32.744 1.00 96.25 86 GLU A C 1
ATOM 733 O O . GLU A 1 86 ? -10.842 -6.568 33.945 1.00 96.25 86 GLU A O 1
ATOM 738 N N . THR A 1 87 ? -9.679 -6.667 32.025 1.00 96.69 87 THR A N 1
ATOM 739 C CA . THR A 1 87 ? -8.523 -7.364 32.608 1.00 96.69 87 THR A CA 1
ATOM 740 C C . THR A 1 87 ? -7.884 -6.562 33.737 1.00 96.69 87 THR A C 1
ATOM 742 O O . THR A 1 87 ? -7.583 -7.129 34.781 1.00 96.69 87 THR A O 1
ATOM 745 N N . ASN A 1 88 ? -7.701 -5.252 33.560 1.00 95.31 88 ASN A N 1
ATOM 746 C CA . ASN A 1 88 ? -7.107 -4.409 34.596 1.00 95.31 88 ASN A CA 1
ATOM 747 C C . ASN A 1 88 ? -7.995 -4.324 35.844 1.00 95.31 88 ASN A C 1
ATOM 749 O O . ASN A 1 88 ? -7.482 -4.464 36.944 1.00 95.31 88 ASN A O 1
ATOM 753 N N . ARG A 1 89 ? -9.319 -4.181 35.686 1.00 93.12 89 ARG A N 1
ATOM 754 C CA . ARG A 1 89 ? -10.259 -4.182 36.823 1.00 93.12 89 ARG A CA 1
ATOM 755 C C . ARG A 1 89 ? -10.189 -5.473 37.637 1.00 93.12 89 ARG A C 1
ATOM 757 O O . ARG A 1 89 ? -10.193 -5.405 38.854 1.00 93.12 89 ARG A O 1
ATOM 764 N N . ARG A 1 90 ? -10.083 -6.629 36.969 1.00 90.19 90 ARG A N 1
ATOM 765 C CA . ARG A 1 90 ? -9.947 -7.940 37.630 1.00 90.19 90 ARG A CA 1
ATOM 766 C C . ARG A 1 90 ? -8.618 -8.132 38.363 1.00 90.19 90 ARG A C 1
ATOM 768 O O . ARG A 1 90 ? -8.559 -8.969 39.241 1.00 90.19 90 ARG A O 1
ATOM 775 N N . LYS A 1 91 ? -7.556 -7.425 37.963 1.00 82.75 91 LYS A N 1
ATOM 776 C CA . LYS A 1 91 ? -6.244 -7.473 38.635 1.00 82.75 91 LYS A CA 1
ATOM 777 C C . LYS A 1 91 ? -6.144 -6.528 39.833 1.00 82.75 91 LYS A C 1
ATOM 779 O O . LYS A 1 91 ? -5.219 -6.662 40.620 1.00 82.75 91 LYS A O 1
ATOM 784 N N . SER A 1 92 ? -7.018 -5.526 39.898 1.00 70.69 92 SER A N 1
ATOM 785 C CA . SER A 1 92 ? -7.071 -4.532 40.976 1.00 70.69 92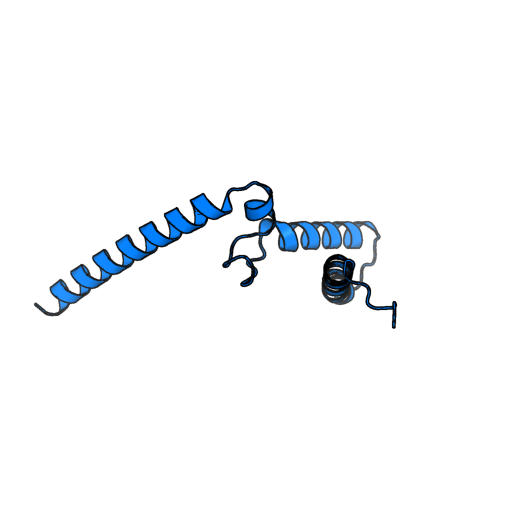 SER A CA 1
ATOM 786 C C . SER A 1 92 ? -8.136 -4.846 42.033 1.00 70.69 92 SER A C 1
ATOM 788 O O . SER A 1 92 ? -8.310 -4.046 42.946 1.00 70.69 92 SER A O 1
ATOM 790 N N . ALA A 1 93 ? -8.855 -5.959 41.869 1.00 58.31 93 ALA A N 1
ATOM 791 C CA . ALA A 1 93 ? -9.756 -6.559 42.848 1.00 58.31 93 ALA A CA 1
ATOM 792 C C . ALA A 1 93 ? -9.062 -7.782 43.453 1.00 58.31 93 ALA A C 1
ATOM 794 O O . ALA A 1 93 ? -9.272 -8.023 44.658 1.00 58.31 93 ALA A O 1
#

Sequence (93 aa):
MPYHPQTQGKIERYHRTMKNIVKLENYFFPDELRAKLAEFVDYFNNKRYPEALGNVTPADVYFGRAKKIKIQRQETKMKTLKKRRETNRRKSA

Radius of gyration: 21.07 Å; chains: 1; bounding box: 39×44×59 Å

pLDDT: mean 90.8, std 11.61, range [42.53, 98.31]